Protein AF-A0A4S3PZQ2-F1 (afdb_monomer_lite)

pLDDT: mean 73.71, std 17.57, range [44.72, 97.31]

Radius of gyration: 24.75 Å; chains: 1; bounding box: 48×16×70 Å

Organism: NCBI:txid1033734

Structure (mmCIF, N/CA/C/O backbone):
data_AF-A0A4S3PZQ2-F1
#
_entry.id   AF-A0A4S3PZQ2-F1
#
loop_
_atom_site.group_PDB
_atom_site.id
_atom_site.type_symbol
_atom_site.label_atom_id
_atom_site.label_alt_id
_atom_site.label_comp_id
_atom_site.label_asym_id
_atom_site.label_entity_id
_atom_site.label_seq_id
_atom_site.pdbx_PDB_ins_code
_atom_site.Cartn_x
_atom_site.Cartn_y
_atom_site.Cartn_z
_atom_site.occupancy
_atom_site.B_iso_or_equiv
_atom_site.auth_seq_id
_atom_site.auth_comp_id
_atom_site.auth_asym_id
_atom_site.auth_atom_id
_atom_site.pdbx_PDB_model_num
ATOM 1 N N . MET A 1 1 ? -10.413 6.905 25.911 1.00 60.09 1 MET A N 1
ATOM 2 C CA . MET A 1 1 ? -9.840 5.680 25.300 1.00 60.09 1 MET A CA 1
ATOM 3 C C . MET A 1 1 ? -10.726 5.107 24.187 1.00 60.09 1 MET A C 1
ATOM 5 O O . MET A 1 1 ? -10.218 4.965 23.089 1.00 60.09 1 MET A O 1
ATOM 9 N N . LYS A 1 2 ? -12.047 4.926 24.377 1.00 67.06 2 LYS A N 1
ATOM 10 C CA . LYS A 1 2 ? -12.979 4.448 23.320 1.00 67.06 2 LYS A CA 1
ATOM 11 C C . LYS A 1 2 ? -13.076 5.321 22.050 1.00 67.06 2 LYS A C 1
ATOM 13 O O . LYS A 1 2 ? -13.257 4.804 20.952 1.00 67.06 2 LYS A O 1
ATOM 18 N N . ASN A 1 3 ? -12.968 6.645 22.184 1.00 81.56 3 ASN A N 1
ATOM 19 C CA . ASN A 1 3 ? -13.102 7.560 21.038 1.00 81.56 3 ASN A CA 1
ATOM 20 C C . ASN A 1 3 ? -11.848 7.575 20.153 1.00 81.56 3 ASN A C 1
ATOM 22 O O . ASN A 1 3 ? -11.963 7.604 18.932 1.00 81.56 3 ASN A O 1
ATOM 26 N N . PHE A 1 4 ? -10.663 7.506 20.768 1.00 88.56 4 PHE A N 1
ATOM 27 C CA . PHE A 1 4 ? -9.387 7.448 20.051 1.00 88.56 4 PHE A CA 1
ATOM 28 C C . PHE A 1 4 ? -9.255 6.162 19.235 1.00 88.56 4 PHE A C 1
ATOM 30 O O . PHE A 1 4 ? -8.881 6.223 18.070 1.00 88.56 4 PHE A O 1
ATOM 37 N N . GLU A 1 5 ? -9.645 5.022 19.803 1.00 90.25 5 GLU A N 1
ATOM 38 C CA . GLU A 1 5 ? -9.653 3.734 19.102 1.00 90.25 5 GLU A CA 1
ATOM 39 C C . GLU A 1 5 ? -10.543 3.769 17.848 1.00 90.25 5 GLU A C 1
ATOM 41 O O . GLU A 1 5 ? -10.126 3.371 16.763 1.00 90.25 5 GLU A O 1
ATOM 46 N N . ARG A 1 6 ? -11.740 4.361 17.955 1.00 90.12 6 ARG A N 1
ATOM 47 C CA . ARG A 1 6 ? -12.654 4.532 16.816 1.00 90.12 6 ARG A CA 1
ATOM 48 C C . ARG A 1 6 ? -12.065 5.417 15.712 1.00 90.12 6 ARG A C 1
ATOM 50 O O . ARG A 1 6 ? -12.298 5.152 14.534 1.00 90.12 6 ARG A O 1
ATOM 57 N N . ILE A 1 7 ? -11.339 6.473 16.078 1.00 94.06 7 ILE A N 1
ATOM 58 C CA . ILE A 1 7 ? -10.671 7.363 15.116 1.00 94.06 7 ILE A CA 1
ATOM 59 C C . ILE A 1 7 ? -9.527 6.622 14.421 1.00 94.06 7 ILE A C 1
ATOM 61 O O . ILE A 1 7 ? -9.416 6.684 13.199 1.00 94.06 7 ILE A O 1
ATOM 65 N N . LEU A 1 8 ? -8.727 5.874 15.180 1.00 94.25 8 LEU A N 1
ATOM 66 C CA . LEU A 1 8 ? -7.581 5.131 14.663 1.00 94.25 8 LEU A CA 1
ATOM 67 C C . LEU A 1 8 ? -8.019 4.032 13.686 1.00 94.25 8 LEU A C 1
ATOM 69 O O . LEU A 1 8 ? -7.458 3.926 12.600 1.00 94.25 8 LEU A O 1
ATOM 73 N N . ILE A 1 9 ? -9.088 3.296 14.005 1.00 94.62 9 ILE A N 1
ATOM 74 C CA . ILE A 1 9 ? -9.671 2.292 13.101 1.00 94.62 9 ILE A CA 1
ATOM 75 C C . ILE A 1 9 ? -10.195 2.943 11.816 1.00 94.62 9 ILE A C 1
ATOM 77 O O . ILE A 1 9 ? -9.937 2.441 10.725 1.00 94.62 9 ILE A O 1
ATOM 81 N N . LYS A 1 10 ? -10.893 4.084 11.911 1.00 94.38 10 LYS A N 1
ATOM 82 C CA . LYS A 1 10 ? -11.357 4.807 10.716 1.00 94.38 10 LYS A CA 1
ATOM 83 C C . LYS A 1 10 ? -10.194 5.242 9.828 1.00 94.38 10 LYS A C 1
ATOM 85 O O . LYS A 1 10 ? -10.267 5.059 8.617 1.00 94.38 10 LYS A O 1
ATOM 90 N N . LEU A 1 11 ? -9.132 5.785 10.419 1.00 96.00 11 LEU A N 1
ATOM 91 C CA . LEU A 1 11 ? -7.935 6.191 9.683 1.00 96.00 11 LEU A CA 1
ATOM 92 C C . LEU A 1 11 ? -7.238 4.996 9.030 1.00 96.00 11 LEU A C 1
ATOM 94 O O . LEU A 1 11 ? -6.881 5.082 7.860 1.00 96.00 11 LEU A O 1
ATOM 98 N N . ALA A 1 12 ? -7.109 3.873 9.739 1.00 96.06 12 ALA A N 1
ATOM 99 C CA . ALA A 1 12 ? -6.519 2.653 9.198 1.00 96.06 12 ALA A CA 1
ATOM 100 C C . ALA A 1 12 ? -7.310 2.113 7.995 1.00 96.06 12 ALA A C 1
ATOM 102 O O . ALA A 1 12 ? -6.711 1.743 6.990 1.00 96.06 12 ALA A O 1
ATOM 103 N N . ILE A 1 13 ? -8.647 2.127 8.060 1.00 96.88 13 ILE A N 1
ATOM 104 C CA . ILE A 1 13 ? -9.508 1.695 6.948 1.00 96.88 13 ILE A CA 1
ATOM 105 C C . ILE A 1 13 ? -9.351 2.625 5.741 1.00 96.88 13 ILE A C 1
ATOM 107 O O . ILE A 1 13 ? -9.187 2.151 4.619 1.00 96.88 13 ILE A O 1
ATOM 111 N N . ILE A 1 14 ? -9.371 3.943 5.957 1.00 96.88 14 ILE A N 1
ATOM 112 C CA . ILE A 1 14 ? -9.189 4.924 4.879 1.00 96.88 14 ILE A CA 1
ATOM 113 C C . ILE A 1 14 ? -7.815 4.736 4.225 1.00 96.88 14 ILE A C 1
ATOM 115 O O . ILE A 1 14 ? -7.727 4.623 3.004 1.00 96.88 14 ILE A O 1
ATOM 119 N N . GLN A 1 15 ? -6.758 4.621 5.032 1.00 96.69 15 GLN A N 1
ATOM 120 C CA . GLN A 1 15 ? -5.398 4.370 4.559 1.00 96.69 15 GLN A CA 1
ATOM 121 C C . GLN A 1 15 ? -5.305 3.069 3.755 1.00 96.69 15 GLN A C 1
ATOM 123 O O . GLN A 1 15 ? -4.667 3.035 2.706 1.00 96.69 15 GLN A O 1
ATOM 128 N N . PHE A 1 16 ? -5.966 2.006 4.215 1.00 97.06 16 PHE A N 1
ATOM 129 C CA . PHE A 1 16 ? -5.989 0.722 3.524 1.00 97.06 16 PHE A CA 1
ATOM 130 C C . PHE A 1 16 ? -6.639 0.823 2.138 1.00 97.06 16 PHE A C 1
ATOM 132 O O . PHE A 1 16 ? -6.102 0.292 1.168 1.00 97.06 16 PHE A O 1
ATOM 139 N N . ILE A 1 17 ? -7.742 1.568 2.011 1.00 97.31 17 ILE A N 1
ATOM 140 C CA . ILE A 1 17 ? -8.389 1.817 0.714 1.00 97.31 17 ILE A CA 1
ATOM 141 C C . ILE A 1 17 ? -7.442 2.575 -0.226 1.00 97.31 17 ILE A C 1
ATOM 143 O O . ILE A 1 17 ? -7.285 2.182 -1.382 1.00 97.31 17 ILE A O 1
ATOM 147 N N . PHE A 1 18 ? -6.764 3.619 0.260 1.00 96.69 18 PHE A N 1
ATOM 148 C CA . PHE A 1 18 ? -5.786 4.356 -0.548 1.00 96.69 18 PHE A CA 1
ATOM 149 C C . PHE A 1 18 ? -4.608 3.485 -0.994 1.00 96.69 18 PHE A C 1
ATOM 151 O O . PHE A 1 18 ? -4.163 3.613 -2.132 1.00 96.69 18 PHE A O 1
ATOM 158 N N . LEU A 1 19 ? -4.136 2.570 -0.142 1.00 96.25 19 LEU A N 1
ATOM 159 C CA . LEU A 1 19 ? -3.081 1.621 -0.505 1.00 96.25 19 LEU A CA 1
ATOM 160 C C . LEU A 1 19 ? -3.523 0.674 -1.623 1.00 96.25 19 LEU A C 1
ATOM 162 O O . LEU A 1 19 ? -2.773 0.472 -2.575 1.00 96.25 19 LEU A O 1
ATOM 166 N N . LEU A 1 20 ? -4.745 0.138 -1.554 1.00 96.25 20 LEU A N 1
ATOM 167 C CA . LEU A 1 20 ? -5.288 -0.711 -2.617 1.00 96.25 20 LEU A CA 1
ATOM 168 C C . LEU A 1 20 ? -5.431 0.049 -3.941 1.00 96.25 20 LEU A C 1
ATOM 170 O O . LEU A 1 20 ? -5.097 -0.488 -4.996 1.00 96.25 20 LEU A O 1
ATOM 174 N N . LEU A 1 21 ? -5.876 1.306 -3.891 1.00 95.06 21 LEU A N 1
ATOM 175 C CA . LEU A 1 21 ? -5.972 2.158 -5.077 1.00 95.06 21 LEU A CA 1
ATOM 176 C C . LEU A 1 21 ? -4.594 2.454 -5.675 1.00 95.06 21 LEU A C 1
ATOM 178 O O . LEU A 1 21 ? -4.413 2.299 -6.879 1.00 95.06 21 LEU A O 1
ATOM 182 N N . ALA A 1 22 ? -3.612 2.824 -4.850 1.00 91.25 22 ALA A N 1
ATOM 183 C CA . ALA A 1 22 ? -2.242 3.049 -5.300 1.00 91.25 22 ALA A CA 1
ATOM 184 C C . ALA A 1 22 ? -1.649 1.785 -5.941 1.00 91.25 22 ALA A C 1
ATOM 186 O O . ALA A 1 22 ? -1.056 1.856 -7.017 1.00 91.25 22 ALA A O 1
ATOM 187 N N . GLN A 1 23 ? -1.879 0.620 -5.330 1.00 90.56 23 GLN A N 1
ATOM 188 C CA . GLN A 1 23 ? -1.450 -0.668 -5.867 1.00 90.56 23 GLN A CA 1
ATOM 189 C C . GLN A 1 23 ? -2.107 -0.975 -7.218 1.00 90.56 23 GLN A C 1
ATOM 191 O O . GLN A 1 23 ? -1.422 -1.420 -8.137 1.00 90.56 23 GLN A O 1
ATOM 196 N N . ALA A 1 24 ? -3.413 -0.730 -7.356 1.00 90.88 24 ALA A N 1
ATOM 197 C CA . ALA A 1 24 ? -4.132 -0.935 -8.610 1.00 90.88 24 ALA A CA 1
ATOM 198 C C . ALA A 1 24 ? -3.628 0.008 -9.712 1.00 90.88 24 ALA A C 1
ATOM 200 O O . ALA A 1 24 ? -3.396 -0.435 -10.835 1.00 90.88 24 ALA A O 1
ATOM 201 N N . ILE A 1 25 ? -3.398 1.284 -9.388 1.00 90.00 25 ILE A N 1
ATOM 202 C CA . ILE A 1 25 ? -2.828 2.255 -10.326 1.00 90.00 25 ILE A CA 1
ATOM 203 C C . ILE A 1 25 ? -1.457 1.764 -10.799 1.00 90.00 25 ILE A C 1
ATOM 205 O O . ILE A 1 25 ? -1.248 1.645 -11.999 1.00 90.00 25 ILE A O 1
ATOM 209 N N . ILE A 1 26 ? -0.548 1.403 -9.891 1.00 86.62 26 ILE A N 1
ATOM 210 C CA . ILE A 1 26 ? 0.805 0.947 -10.255 1.00 86.62 26 ILE A CA 1
ATOM 211 C C . ILE A 1 26 ? 0.785 -0.363 -11.061 1.00 86.62 26 ILE A C 1
ATOM 213 O O . ILE A 1 26 ? 1.633 -0.539 -11.931 1.00 86.62 26 ILE A O 1
ATOM 217 N N . LEU A 1 27 ? -0.153 -1.275 -10.778 1.00 86.00 27 LEU A N 1
ATOM 218 C CA . LEU A 1 27 ? -0.236 -2.585 -11.431 1.00 86.00 27 LEU A CA 1
ATOM 219 C C . LEU A 1 27 ? -0.812 -2.516 -12.852 1.00 86.00 27 LEU A C 1
ATOM 221 O O . LEU A 1 27 ? -0.323 -3.208 -13.740 1.00 86.00 27 LEU A O 1
ATOM 225 N N . TYR A 1 28 ? -1.869 -1.726 -13.060 1.00 81.12 28 TYR A N 1
ATOM 226 C CA . TYR A 1 28 ? -2.607 -1.704 -14.330 1.00 81.12 28 TYR A CA 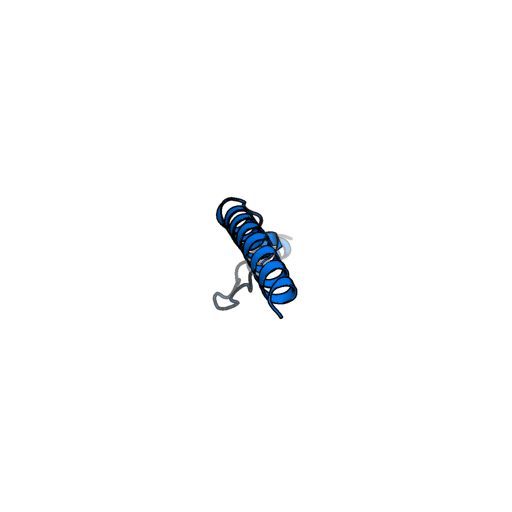1
ATOM 227 C C . TYR A 1 28 ? -2.230 -0.544 -15.247 1.00 81.12 28 TYR A C 1
ATOM 229 O O . TYR A 1 28 ? -2.616 -0.544 -16.416 1.00 81.12 28 TYR A O 1
ATOM 237 N N . THR A 1 29 ? -1.495 0.452 -14.750 1.00 79.94 29 THR A N 1
ATOM 238 C CA . THR A 1 29 ? -0.994 1.539 -15.592 1.00 79.94 29 THR A CA 1
ATOM 239 C C . THR A 1 29 ? 0.486 1.335 -15.906 1.00 79.94 29 THR A C 1
ATOM 241 O O . THR A 1 29 ? 1.244 0.882 -15.049 1.00 79.94 29 THR A O 1
ATOM 244 N N . PRO A 1 30 ? 0.954 1.752 -17.094 1.00 71.94 30 PRO A N 1
ATOM 245 C CA . PRO A 1 30 ? 2.375 1.760 -17.435 1.00 71.94 30 PRO A CA 1
ATOM 246 C C . PRO A 1 30 ? 3.143 2.879 -16.700 1.00 71.94 30 PRO A C 1
ATOM 248 O O . PRO A 1 30 ? 4.129 3.397 -17.213 1.00 71.94 30 PRO A O 1
ATOM 251 N N . LEU A 1 31 ? 2.702 3.288 -15.504 1.00 68.31 31 LEU A N 1
ATOM 252 C CA . LEU A 1 31 ? 3.409 4.248 -14.653 1.00 68.31 31 LEU A CA 1
ATOM 253 C C . LEU A 1 31 ? 4.597 3.608 -13.926 1.00 68.31 31 LEU A C 1
ATOM 255 O O . LEU A 1 31 ? 5.483 4.325 -13.463 1.00 68.31 31 LEU A O 1
ATOM 259 N N . THR A 1 32 ? 4.647 2.274 -13.856 1.00 67.62 32 THR A N 1
ATOM 260 C CA . THR A 1 32 ? 5.756 1.501 -13.280 1.00 67.62 32 THR A CA 1
ATOM 261 C C . THR A 1 32 ? 7.139 1.994 -13.743 1.00 67.62 32 THR A C 1
ATOM 263 O O . THR A 1 32 ? 7.928 2.333 -12.870 1.00 67.62 32 THR A O 1
ATOM 266 N N . PRO A 1 33 ? 7.444 2.148 -15.051 1.00 66.50 33 PRO A N 1
ATOM 267 C CA . PRO A 1 33 ? 8.739 2.659 -15.525 1.00 66.50 33 PRO A CA 1
ATOM 268 C C . PRO A 1 33 ? 9.054 4.120 -15.154 1.00 66.50 33 PRO A C 1
ATOM 270 O O . PRO A 1 33 ? 10.218 4.514 -15.182 1.00 66.50 33 PRO A O 1
ATOM 273 N N . TYR A 1 34 ? 8.044 4.936 -14.832 1.00 67.81 34 TYR A N 1
ATOM 274 C CA . TYR A 1 34 ? 8.221 6.351 -14.477 1.00 67.81 34 TYR A CA 1
ATOM 275 C C . TYR A 1 34 ? 8.394 6.566 -12.968 1.00 67.81 34 TYR A C 1
ATOM 277 O O . TYR A 1 34 ? 9.089 7.490 -12.551 1.00 67.81 34 TYR A O 1
ATOM 285 N N . ILE A 1 35 ? 7.762 5.722 -12.147 1.00 69.88 35 ILE A N 1
ATOM 286 C CA . ILE A 1 35 ? 7.809 5.799 -10.678 1.00 69.88 35 ILE A CA 1
ATOM 287 C C . ILE A 1 35 ? 8.953 4.937 -10.137 1.00 69.88 35 ILE A C 1
ATOM 289 O O . ILE A 1 35 ? 9.731 5.370 -9.285 1.00 69.88 35 ILE A O 1
ATOM 293 N N . THR A 1 36 ? 9.086 3.719 -10.656 1.00 64.06 36 THR A N 1
ATOM 294 C CA . THR A 1 36 ? 10.244 2.867 -10.423 1.00 64.06 36 THR A CA 1
ATOM 295 C C . THR A 1 36 ? 11.264 3.238 -11.481 1.00 64.06 36 THR A C 1
ATOM 297 O O . THR A 1 36 ? 11.149 2.811 -12.627 1.00 64.06 36 THR A O 1
ATOM 300 N N .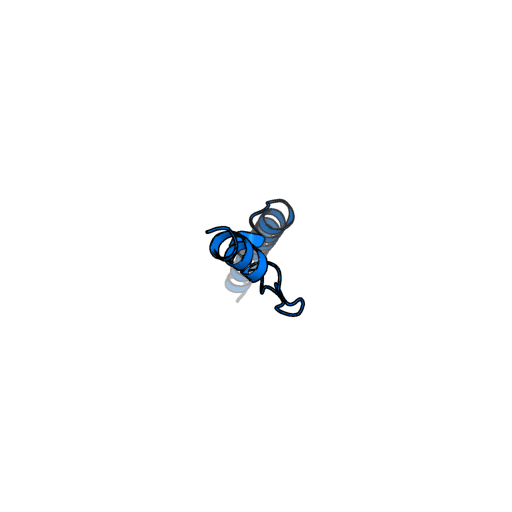 ARG A 1 37 ? 12.274 4.036 -11.103 1.00 57.44 37 ARG A N 1
ATOM 301 C CA . ARG A 1 37 ? 13.510 4.120 -11.887 1.00 57.44 37 ARG A CA 1
ATOM 302 C C . ARG A 1 37 ? 13.949 2.682 -12.111 1.00 57.44 37 ARG A C 1
ATOM 304 O O . ARG A 1 37 ? 14.318 2.001 -11.155 1.00 57.44 37 ARG A O 1
ATOM 311 N N . MET A 1 38 ? 13.798 2.212 -13.343 1.00 57.34 38 MET A N 1
ATOM 312 C CA . MET A 1 38 ? 14.292 0.918 -13.764 1.00 57.34 38 MET A CA 1
ATOM 313 C C . MET A 1 38 ? 15.777 0.968 -13.440 1.00 57.34 38 MET A C 1
ATOM 315 O O . MET A 1 38 ? 16.511 1.750 -14.041 1.00 57.34 38 MET A O 1
ATOM 319 N N . ILE A 1 39 ? 16.192 0.254 -12.393 1.00 59.97 39 ILE A N 1
ATOM 320 C CA . ILE A 1 39 ? 17.600 -0.043 -12.190 1.00 59.97 39 ILE A CA 1
ATOM 321 C C . ILE A 1 39 ? 17.910 -0.875 -13.422 1.00 59.97 39 ILE A C 1
ATOM 323 O O . ILE A 1 39 ? 17.544 -2.049 -13.477 1.00 59.97 39 ILE A O 1
ATOM 327 N N . GLU A 1 40 ? 18.428 -0.224 -14.466 1.00 58.53 40 GLU A N 1
ATOM 328 C CA . GLU A 1 40 ? 19.044 -0.923 -15.574 1.00 58.53 40 GLU A CA 1
ATOM 329 C C . GLU A 1 40 ? 20.060 -1.835 -14.906 1.00 58.53 40 GLU A C 1
ATOM 331 O O . GLU A 1 40 ? 21.031 -1.383 -14.301 1.00 58.53 40 GLU A O 1
ATOM 336 N N . TYR A 1 41 ? 19.754 -3.128 -14.884 1.00 53.81 41 TYR A N 1
ATOM 337 C CA . TYR A 1 41 ? 20.722 -4.109 -14.464 1.00 53.81 41 TYR A CA 1
ATOM 338 C C . TYR A 1 41 ? 21.771 -4.055 -15.569 1.00 53.81 41 TYR A C 1
ATOM 340 O O . TYR A 1 41 ? 21.569 -4.614 -16.647 1.00 53.81 41 TYR A O 1
ATOM 348 N N . GLU A 1 42 ? 22.855 -3.321 -15.326 1.00 61.06 42 GLU A N 1
ATOM 349 C CA . GLU A 1 42 ? 24.062 -3.257 -16.158 1.00 61.06 42 GLU A CA 1
ATOM 350 C C . GLU A 1 42 ? 24.788 -4.623 -16.188 1.00 61.06 42 GLU A C 1
ATOM 352 O O . GLU A 1 42 ? 26.004 -4.718 -16.103 1.00 61.06 42 GLU A O 1
ATOM 357 N N . GLY A 1 43 ? 24.038 -5.725 -16.242 1.00 60.31 43 GLY A N 1
ATOM 358 C CA . GLY A 1 43 ? 24.531 -7.092 -16.372 1.00 60.31 43 GLY A CA 1
ATOM 359 C C . GLY A 1 43 ? 24.482 -7.612 -17.807 1.00 60.31 43 GLY A C 1
ATOM 360 O O . GLY A 1 43 ? 24.772 -8.782 -18.030 1.00 60.31 43 GLY A O 1
ATOM 361 N N . VAL A 1 44 ? 24.108 -6.774 -18.775 1.00 55.44 44 VAL A N 1
ATOM 362 C CA . VAL A 1 44 ? 24.352 -7.027 -20.195 1.00 55.44 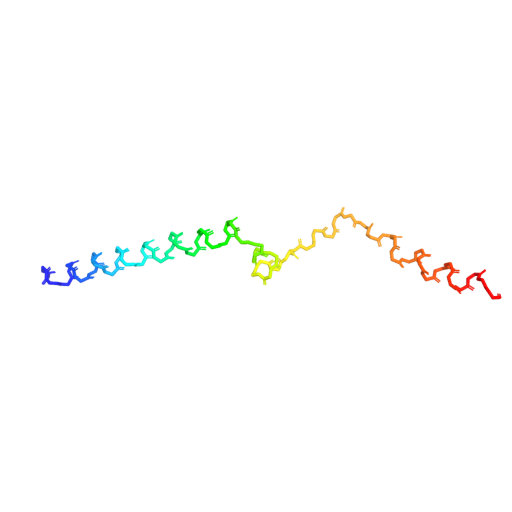44 VAL A CA 1
ATOM 363 C C . VAL A 1 44 ? 24.994 -5.771 -20.748 1.00 55.44 44 VAL A C 1
ATOM 365 O O . VAL A 1 44 ? 24.332 -4.754 -20.950 1.00 55.44 44 VAL A O 1
ATOM 368 N N . ASP A 1 45 ? 26.308 -5.865 -20.913 1.00 52.59 45 ASP A N 1
ATOM 369 C CA . ASP A 1 45 ? 27.143 -4.991 -21.721 1.00 52.59 45 ASP A CA 1
ATOM 370 C C . ASP A 1 45 ? 26.367 -4.526 -22.965 1.00 52.59 45 ASP A C 1
ATOM 372 O O . ASP A 1 45 ? 26.160 -5.285 -23.912 1.00 52.59 45 ASP A O 1
ATOM 376 N N . LYS A 1 46 ? 25.878 -3.279 -22.945 1.00 50.03 46 LYS A N 1
ATOM 377 C CA . LYS A 1 46 ? 25.348 -2.599 -24.131 1.00 50.03 46 LYS A CA 1
ATOM 378 C C . LYS A 1 46 ? 26.541 -2.217 -25.018 1.00 50.03 46 LYS A C 1
ATOM 380 O O . LYS A 1 46 ? 26.778 -1.038 -25.275 1.00 50.03 46 LYS A O 1
ATOM 385 N N . SER A 1 47 ? 27.264 -3.214 -25.526 1.00 50.91 47 SER A N 1
ATOM 386 C CA . SER A 1 47 ? 28.299 -3.073 -26.559 1.00 50.91 47 SER A CA 1
ATOM 387 C C . SER A 1 47 ? 27.736 -2.712 -27.941 1.00 50.91 47 SER A C 1
ATOM 389 O O . SER A 1 47 ? 28.468 -2.691 -28.929 1.00 50.91 47 SER A O 1
ATOM 391 N N . ASP A 1 48 ? 26.454 -2.348 -28.038 1.00 53.09 48 ASP A N 1
ATOM 392 C CA . ASP A 1 48 ? 25.831 -1.936 -29.298 1.00 53.09 48 ASP A CA 1
ATOM 393 C C . ASP A 1 48 ? 25.692 -0.412 -29.467 1.00 53.09 48 ASP A C 1
ATOM 395 O O . ASP A 1 48 ? 25.444 0.054 -30.581 1.00 53.09 48 ASP A O 1
ATOM 399 N N . THR A 1 49 ? 25.950 0.404 -28.435 1.00 51.56 49 THR A N 1
ATOM 400 C CA . THR A 1 49 ? 26.000 1.871 -28.630 1.00 51.56 49 THR A CA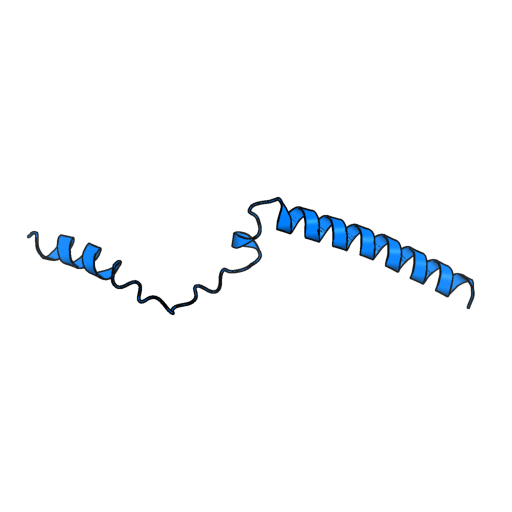 1
ATOM 401 C C . THR A 1 49 ? 27.297 2.301 -29.334 1.00 51.56 49 THR A C 1
ATOM 403 O O . THR A 1 49 ? 27.289 3.248 -30.121 1.00 51.56 49 THR A O 1
ATOM 406 N N . THR A 1 50 ? 28.402 1.567 -29.148 1.00 54.47 50 THR A N 1
ATOM 407 C CA . THR A 1 50 ? 29.698 1.883 -29.782 1.00 54.47 50 THR A CA 1
ATOM 408 C C . THR A 1 50 ? 29.728 1.538 -31.276 1.00 54.47 50 THR A C 1
ATOM 410 O O . THR A 1 50 ? 30.289 2.299 -32.062 1.00 54.47 50 THR A O 1
ATOM 413 N N . LYS A 1 51 ? 29.034 0.477 -31.720 1.00 54.22 51 LYS A N 1
ATOM 414 C CA . LYS A 1 51 ? 28.963 0.108 -33.153 1.00 54.22 51 LYS A CA 1
ATOM 415 C C . LYS A 1 51 ? 28.306 1.176 -34.030 1.00 54.22 51 LYS A C 1
ATOM 417 O O . LYS A 1 51 ? 28.647 1.319 -35.207 1.00 54.22 51 LYS A O 1
ATOM 422 N N . THR A 1 52 ? 27.374 1.943 -33.463 1.00 55.78 52 THR A N 1
ATOM 423 C CA . THR A 1 52 ? 26.703 3.027 -34.195 1.00 55.78 52 THR A CA 1
ATOM 424 C C . THR A 1 52 ? 27.662 4.194 -34.457 1.00 55.78 52 THR A C 1
ATOM 426 O O . THR A 1 52 ? 27.604 4.805 -35.519 1.00 55.78 52 THR A O 1
ATOM 429 N N . ILE A 1 53 ? 28.597 4.465 -33.539 1.00 58.41 53 ILE A N 1
ATOM 430 C CA . ILE A 1 53 ? 29.616 5.513 -33.705 1.00 58.41 53 ILE A CA 1
ATOM 431 C C . ILE A 1 53 ? 30.706 5.053 -34.690 1.00 58.41 53 ILE A C 1
ATOM 433 O O . ILE A 1 53 ? 31.124 5.829 -35.549 1.00 58.41 53 ILE A O 1
ATOM 437 N N . GLU A 1 54 ? 31.131 3.786 -34.625 1.00 56.75 54 GLU A N 1
ATOM 438 C CA . GLU A 1 54 ? 32.178 3.254 -35.514 1.00 56.75 54 GLU A CA 1
ATOM 439 C C . GLU A 1 54 ? 31.757 3.237 -36.989 1.00 56.75 54 GLU A C 1
ATOM 441 O O . GLU A 1 54 ? 32.558 3.568 -37.862 1.00 56.75 54 GLU A O 1
ATOM 446 N N . THR A 1 55 ? 30.486 2.943 -37.283 1.00 59.50 55 THR A N 1
ATOM 447 C CA . THR A 1 55 ? 29.991 2.940 -38.672 1.00 59.50 55 THR A CA 1
ATOM 448 C C . THR A 1 55 ? 29.929 4.353 -39.270 1.00 59.50 55 THR A C 1
ATOM 450 O O . THR A 1 55 ? 30.061 4.510 -40.480 1.00 59.50 55 THR A O 1
ATOM 453 N N . LEU A 1 56 ? 29.775 5.393 -38.441 1.00 59.44 56 LEU A N 1
ATOM 454 C CA 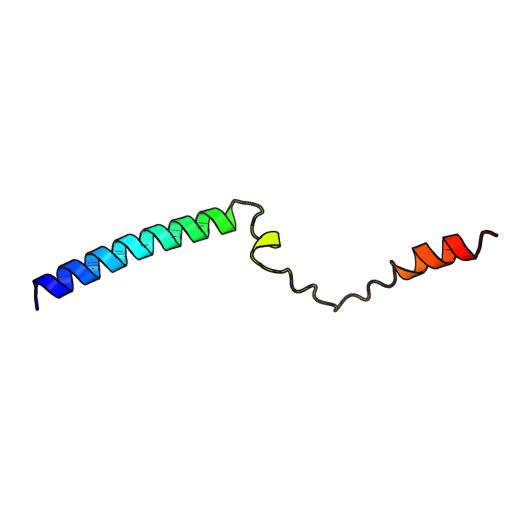. LEU A 1 56 ? 29.771 6.791 -38.891 1.00 59.44 56 LEU A CA 1
ATOM 455 C C . LEU A 1 56 ? 31.183 7.358 -39.102 1.00 59.44 56 LEU A C 1
ATOM 457 O O . LEU A 1 56 ? 31.358 8.230 -39.947 1.00 59.44 56 LEU A O 1
ATOM 461 N N . LEU A 1 57 ? 32.185 6.862 -38.368 1.00 59.28 57 LEU A N 1
ATOM 462 C CA . LEU A 1 57 ? 33.586 7.278 -38.518 1.00 59.28 57 LEU A CA 1
ATOM 463 C C . LEU A 1 57 ? 34.335 6.506 -39.614 1.00 59.28 57 LEU A C 1
ATOM 465 O O . LEU A 1 57 ? 35.268 7.048 -40.193 1.00 59.28 57 LEU A O 1
ATOM 469 N N . ASN A 1 58 ? 33.928 5.271 -39.925 1.00 55.12 58 ASN A N 1
ATOM 470 C CA . ASN A 1 58 ? 34.569 4.439 -40.952 1.00 55.12 58 ASN A CA 1
ATOM 471 C C . ASN A 1 58 ? 34.014 4.660 -42.379 1.00 55.12 58 ASN A C 1
ATOM 473 O O . ASN A 1 58 ? 34.360 3.921 -43.295 1.00 55.12 58 ASN A O 1
ATOM 477 N N . ASN A 1 59 ? 33.133 5.646 -42.574 1.00 54.25 59 ASN A N 1
ATOM 478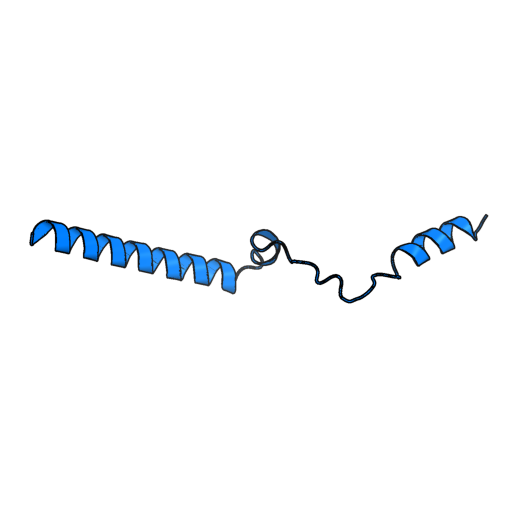 C CA . ASN A 1 59 ? 32.504 5.954 -43.865 1.00 54.25 59 ASN A CA 1
ATOM 479 C C . ASN A 1 59 ? 32.892 7.345 -44.406 1.00 54.25 59 ASN A C 1
ATOM 481 O O . ASN A 1 59 ? 32.080 7.997 -45.067 1.00 54.25 59 ASN A O 1
ATOM 485 N N . HIS A 1 60 ? 34.123 7.796 -44.140 1.00 44.72 60 HIS A N 1
ATOM 486 C CA . HIS A 1 60 ? 34.690 9.003 -44.747 1.00 44.72 60 HIS A CA 1
ATOM 487 C C . HIS A 1 60 ? 36.110 8.781 -45.276 1.00 44.72 60 HIS A C 1
ATOM 489 O O . HIS A 1 60 ? 36.883 8.055 -44.615 1.00 44.72 60 HIS A O 1
#

Secondary structure (DSSP, 8-state):
-HHHHHHHHHHHHHHHHHHHHHHHHHHHSTTHHHHS-----TTS--THHHHHHHHHHS--

Sequence (60 aa):
MKNFERILIKLAIIQFIFLLLAQAIILYTPLTPYITRMIEYEGVDKSDTTKTIETLLNNH

InterPro domains:
  IPR035281 Protein of unknown function DUF5359 [PF17313] (1-55)

Foldseek 3Di:
DVVVVVVVVVVVVVVVVVVVVVVCCCPPDPCVCVVPVPPPPCPDPPPVVVVVVVVVVVPD